Protein AF-A0AAW9EIB8-F1 (afdb_monomer_lite)

Sequence (76 aa):
NLGPASSTFLATVEESAKAYRLDVERLDANGIMARWPEISVPEDYIGLFEANSGVLHSETAIKTWIDLAAKAGCAQ

Secondary structure (DSSP, 8-state):
-EEETT-HHHHHHHHHHHHHT--EEEEEHHHHHHH-TT----TTEEEEEETT-----HHHHHHHHHHHHHHTT---

Foldseek 3Di:
DKDFPPDPVVVVVVVVCVVVVAPWDKAFQVRVCVVPVVDHDDRRMMDIDHPPDDDDPVVCVVVVVVVVCVVVVDDD

Organism: Klebsiella aerogenes (NCBI:txid548)

Radius of gyration: 18.71 Å; chains: 1; bounding box: 41×30×46 Å

pLDDT: mean 96.39, std 5.26, range [59.75, 98.56]

Structure (mmCIF, N/CA/C/O backbone):
data_AF-A0AAW9EIB8-F1
#
_entry.id   AF-A0AAW9EIB8-F1
#
loop_
_atom_site.group_PDB
_atom_site.id
_atom_site.type_symbol
_atom_site.label_atom_id
_atom_site.label_alt_id
_atom_site.label_comp_id
_atom_site.label_asym_id
_atom_site.label_entity_id
_atom_site.label_seq_id
_atom_site.pdbx_PDB_ins_code
_atom_site.Cartn_x
_atom_site.Cartn_y
_atom_site.Cartn_z
_atom_site.occupancy
_atom_site.B_iso_or_equiv
_atom_site.auth_seq_id
_atom_site.auth_comp_id
_atom_site.auth_asym_id
_atom_site.auth_atom_id
_atom_site.pdbx_PDB_model_num
ATOM 1 N N 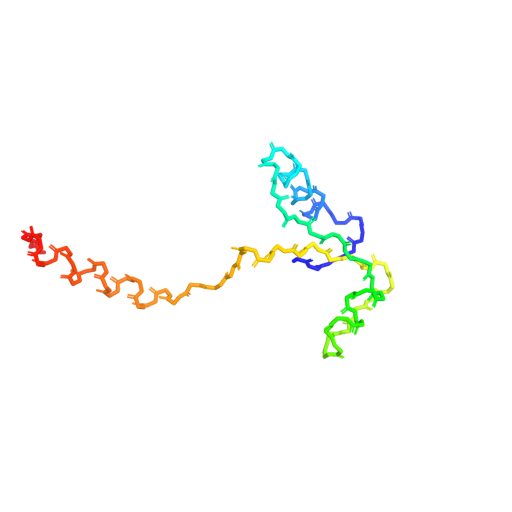. ASN A 1 1 ? -1.629 -0.669 4.863 1.00 95.75 1 ASN A N 1
ATOM 2 C CA . ASN A 1 1 ? -0.997 -0.157 6.103 1.00 95.75 1 ASN A CA 1
ATOM 3 C C . ASN A 1 1 ? -1.787 -0.633 7.315 1.00 95.75 1 ASN A C 1
ATOM 5 O O . ASN A 1 1 ? -3.004 -0.559 7.248 1.00 95.75 1 ASN A O 1
ATOM 9 N N . LEU A 1 2 ? -1.134 -1.128 8.375 1.00 97.19 2 LEU A N 1
ATOM 10 C CA . LEU A 1 2 ? -1.772 -1.638 9.606 1.00 97.19 2 LEU A CA 1
ATOM 11 C C . LEU A 1 2 ? -1.147 -0.969 10.839 1.00 97.19 2 LEU A C 1
ATOM 13 O O . LEU A 1 2 ? 0.063 -0.747 10.855 1.00 97.19 2 LEU A O 1
ATOM 17 N N . GLY A 1 3 ? -1.944 -0.657 11.861 1.00 97.81 3 GLY A N 1
ATOM 18 C CA . GLY A 1 3 ? -1.458 -0.020 13.092 1.00 97.81 3 GLY A CA 1
ATOM 19 C C . GLY A 1 3 ? -2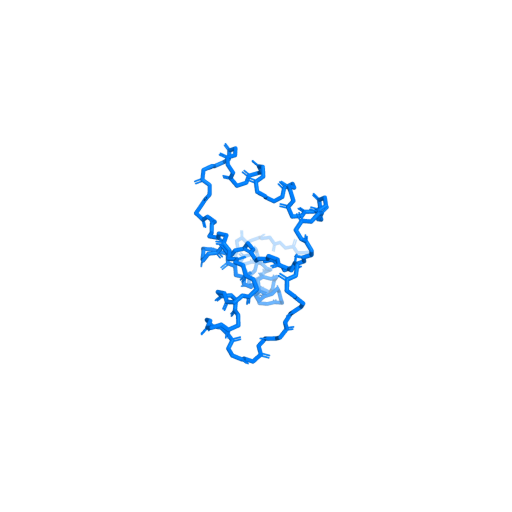.585 0.417 14.034 1.00 97.81 3 GLY A C 1
ATOM 20 O O . GLY A 1 3 ? -3.751 0.349 13.638 1.00 97.81 3 GLY A O 1
ATOM 21 N N . PRO A 1 4 ? -2.257 0.903 15.249 1.00 97.88 4 PRO A N 1
ATOM 22 C CA . PRO A 1 4 ? -3.251 1.422 16.187 1.00 97.88 4 PRO A CA 1
ATOM 23 C C . PRO A 1 4 ? -4.057 2.566 15.571 1.00 97.88 4 PRO A C 1
ATOM 25 O O . PRO A 1 4 ? -3.504 3.391 14.836 1.00 97.88 4 PRO A O 1
ATOM 28 N N . ALA A 1 5 ? -5.334 2.685 15.929 1.00 96.62 5 ALA A N 1
ATOM 29 C CA . ALA A 1 5 ? -6.201 3.762 15.448 1.00 96.62 5 ALA A CA 1
ATOM 30 C C . ALA A 1 5 ? -5.678 5.176 15.781 1.00 96.62 5 ALA A C 1
ATOM 32 O O . ALA A 1 5 ? -6.012 6.133 15.086 1.00 96.62 5 ALA A O 1
ATOM 33 N N . SER A 1 6 ? -4.841 5.307 16.816 1.00 97.31 6 SER A N 1
ATOM 34 C CA . SER A 1 6 ? -4.185 6.553 17.237 1.00 97.31 6 SER A CA 1
ATOM 35 C C . SER A 1 6 ? -2.875 6.863 16.496 1.00 97.31 6 SER A C 1
ATOM 37 O O . SER A 1 6 ? -2.214 7.854 16.804 1.00 97.31 6 SER A O 1
ATOM 39 N N . SER A 1 7 ? -2.469 6.032 15.532 1.00 98.12 7 SER A N 1
ATOM 40 C CA . SER A 1 7 ? -1.211 6.193 14.803 1.00 98.12 7 SER A CA 1
ATOM 41 C C . SER A 1 7 ? -1.194 7.462 13.948 1.00 98.12 7 SER A C 1
ATOM 43 O O . SER A 1 7 ? -1.946 7.583 12.979 1.00 98.12 7 SER A O 1
ATOM 45 N N . THR A 1 8 ? -0.253 8.368 14.235 1.00 97.31 8 THR A N 1
ATOM 46 C CA . THR A 1 8 ? -0.006 9.565 13.415 1.00 97.31 8 THR A CA 1
ATOM 47 C C . THR A 1 8 ? 0.319 9.206 11.965 1.00 97.31 8 THR A C 1
ATOM 49 O O . THR A 1 8 ? -0.143 9.880 11.052 1.00 97.31 8 THR A O 1
ATOM 52 N N . PHE A 1 9 ? 1.058 8.115 11.733 1.00 97.62 9 PHE A N 1
ATOM 53 C CA . PHE A 1 9 ? 1.382 7.653 10.380 1.00 97.62 9 PHE A CA 1
ATOM 54 C C . PHE A 1 9 ? 0.120 7.310 9.581 1.00 97.62 9 PHE A C 1
ATOM 56 O O . PHE A 1 9 ? -0.037 7.760 8.448 1.00 97.62 9 PHE A O 1
ATOM 63 N N . LEU A 1 10 ? -0.806 6.552 10.177 1.00 97.62 10 LEU A N 1
ATOM 64 C CA . LEU A 1 10 ? -2.051 6.182 9.503 1.00 97.62 10 LEU A CA 1
ATOM 65 C C . LEU A 1 10 ? -2.960 7.393 9.288 1.00 97.62 10 LEU A C 1
ATOM 67 O O . LEU A 1 10 ? -3.568 7.498 8.227 1.00 97.62 10 LEU A O 1
ATOM 71 N N . ALA A 1 11 ? -2.990 8.337 10.233 1.00 97.44 11 ALA A N 1
ATOM 72 C CA . ALA A 1 11 ? -3.709 9.594 10.052 1.00 97.44 11 ALA A CA 1
ATOM 73 C C . ALA A 1 11 ? -3.200 10.370 8.821 1.00 97.44 11 ALA A C 1
ATOM 75 O O . ALA A 1 11 ? -4.003 10.827 8.010 1.00 97.44 11 ALA A O 1
ATOM 76 N N . THR A 1 12 ? -1.878 10.447 8.623 1.00 97.50 12 THR A N 1
ATOM 77 C CA . THR A 1 12 ? -1.281 11.091 7.440 1.00 97.50 12 THR A CA 1
ATOM 78 C C . THR A 1 12 ? -1.613 10.359 6.136 1.00 97.50 12 THR A C 1
ATOM 80 O O . THR A 1 12 ? -1.853 11.006 5.113 1.00 97.50 12 THR A O 1
ATOM 83 N N . VAL A 1 13 ? -1.660 9.022 6.152 1.00 96.81 13 VAL A N 1
ATOM 84 C CA . VAL A 1 13 ? -2.079 8.226 4.984 1.00 96.81 13 VAL A CA 1
ATOM 85 C C . VAL A 1 13 ? -3.536 8.525 4.622 1.00 96.81 13 VAL A C 1
ATOM 87 O O . VAL A 1 13 ? -3.819 8.815 3.462 1.00 96.81 13 VAL A O 1
ATOM 90 N N . GLU A 1 14 ? -4.458 8.534 5.592 1.00 95.81 14 GLU A N 1
ATOM 91 C CA . GLU A 1 14 ? -5.869 8.869 5.334 1.00 95.81 14 GLU A CA 1
ATOM 92 C C . GLU A 1 14 ? -6.061 10.301 4.839 1.00 95.81 14 GLU A C 1
ATOM 94 O O . GLU A 1 14 ? -6.885 10.547 3.957 1.00 95.81 14 GLU A O 1
ATOM 99 N N . GLU A 1 15 ? -5.328 11.257 5.409 1.00 97.31 15 GLU A N 1
ATOM 100 C CA . GLU A 1 15 ? -5.380 12.653 4.982 1.00 97.31 15 GLU A CA 1
ATOM 101 C C . GLU A 1 15 ? -4.913 12.800 3.530 1.00 97.31 15 GLU A C 1
ATOM 103 O O . GLU A 1 15 ? -5.600 13.419 2.715 1.00 97.31 15 GLU A O 1
ATOM 108 N N . SER A 1 16 ? -3.802 12.150 3.177 1.00 97.31 16 SER A N 1
ATOM 109 C CA . SER A 1 16 ? -3.276 12.142 1.810 1.00 97.31 16 SER A CA 1
ATOM 110 C C . SER A 1 16 ? -4.249 11.469 0.840 1.00 97.31 16 SER A C 1
ATOM 112 O O . SER A 1 16 ? -4.558 12.023 -0.215 1.00 97.31 16 SER A O 1
ATOM 114 N N . ALA A 1 17 ? -4.798 10.312 1.215 1.00 96.62 17 ALA A N 1
ATOM 115 C CA . ALA A 1 17 ? -5.793 9.604 0.419 1.00 96.62 17 ALA A CA 1
ATOM 116 C C . ALA A 1 17 ? -7.009 10.486 0.107 1.00 96.62 17 ALA A C 1
ATOM 118 O O . ALA A 1 17 ? -7.433 10.571 -1.046 1.00 96.62 17 ALA A O 1
ATOM 119 N N . LYS A 1 18 ? -7.522 11.215 1.105 1.00 96.25 18 LYS A N 1
ATOM 120 C CA . LYS A 1 18 ? -8.624 12.172 0.922 1.00 96.25 18 LYS A CA 1
ATOM 121 C C . LYS A 1 18 ? -8.224 13.330 0.010 1.00 96.25 18 LYS A C 1
ATOM 123 O O . LYS A 1 18 ? -8.976 13.655 -0.909 1.00 96.25 18 LYS A O 1
ATOM 128 N N . ALA A 1 19 ? -7.051 13.927 0.228 1.00 98.12 19 ALA A N 1
ATOM 129 C CA . ALA A 1 19 ? -6.568 15.068 -0.551 1.00 98.12 19 ALA A CA 1
ATOM 130 C C . ALA A 1 19 ? -6.431 14.743 -2.048 1.00 98.12 19 ALA A C 1
ATOM 132 O O . ALA A 1 19 ? -6.786 15.560 -2.900 1.00 98.12 19 ALA A O 1
ATOM 133 N N . TYR A 1 20 ? -5.976 13.530 -2.367 1.00 97.06 20 TYR A N 1
ATOM 134 C CA . TYR A 1 20 ? -5.758 13.081 -3.743 1.00 97.06 20 TYR A CA 1
ATOM 135 C C . TYR A 1 20 ? -6.890 12.210 -4.305 1.00 97.06 20 TYR A C 1
ATOM 137 O O . TYR A 1 20 ? -6.798 11.774 -5.452 1.00 97.06 20 TYR A O 1
ATOM 145 N N . ARG A 1 21 ? -7.980 12.010 -3.547 1.00 96.50 21 ARG A N 1
ATOM 146 C CA . ARG A 1 21 ? -9.122 11.149 -3.913 1.00 96.50 21 ARG A CA 1
ATOM 147 C C . ARG A 1 21 ? -8.678 9.735 -4.310 1.00 96.50 21 ARG A C 1
ATOM 149 O O . ARG A 1 21 ? -9.124 9.201 -5.324 1.00 96.50 21 ARG A O 1
ATOM 156 N N . LEU A 1 22 ? -7.767 9.165 -3.527 1.00 96.69 22 LEU A N 1
ATOM 157 C CA . LEU A 1 22 ? -7.310 7.792 -3.705 1.00 96.69 22 LEU A CA 1
ATOM 158 C C . LEU A 1 22 ? -8.371 6.814 -3.194 1.00 96.69 22 LEU A C 1
ATOM 160 O O . LEU A 1 22 ? -9.054 7.082 -2.204 1.00 96.69 22 LEU A O 1
ATOM 164 N N . ASP A 1 23 ? -8.477 5.673 -3.868 1.00 95.94 23 ASP A N 1
ATOM 165 C CA . ASP A 1 23 ? -9.364 4.577 -3.483 1.00 95.94 23 ASP A CA 1
ATOM 166 C C . ASP A 1 23 ? -8.729 3.769 -2.346 1.00 95.94 23 ASP A C 1
ATOM 168 O O . ASP A 1 23 ? -7.978 2.814 -2.569 1.00 95.94 23 ASP A O 1
ATOM 172 N N . VAL A 1 24 ? -8.956 4.244 -1.120 1.00 97.12 24 VAL A N 1
ATOM 173 C CA . VAL A 1 24 ? -8.426 3.647 0.107 1.00 97.12 24 VAL A CA 1
ATOM 174 C C . VAL A 1 24 ? -9.574 3.155 0.968 1.00 97.12 24 VAL A C 1
ATOM 176 O O . VAL A 1 24 ? -10.433 3.926 1.396 1.00 97.12 24 VAL A O 1
ATOM 179 N N . GLU A 1 25 ? -9.555 1.864 1.267 1.00 97.69 25 GLU A N 1
ATOM 180 C CA . GLU A 1 25 ? -10.529 1.223 2.134 1.00 97.69 25 GLU A CA 1
ATOM 181 C C . GLU A 1 25 ? -10.009 1.182 3.571 1.00 97.69 25 GLU A C 1
ATOM 183 O O . GLU A 1 25 ? -8.926 0.657 3.847 1.00 97.69 25 GLU A O 1
ATOM 188 N N . ARG A 1 26 ? -10.801 1.721 4.503 1.00 97.69 26 ARG A N 1
ATOM 189 C CA . ARG A 1 26 ? -10.543 1.602 5.939 1.00 97.69 26 ARG A CA 1
ATOM 190 C C . ARG A 1 26 ? -11.226 0.350 6.486 1.00 97.69 26 ARG A C 1
ATOM 192 O O . ARG A 1 26 ? -12.440 0.213 6.377 1.00 97.69 26 ARG A O 1
ATOM 199 N N . LEU A 1 27 ? -10.451 -0.512 7.132 1.00 98.38 27 LEU A N 1
ATOM 200 C CA . LEU A 1 27 ? -10.903 -1.730 7.802 1.00 98.38 27 LEU A CA 1
ATOM 201 C C . LEU A 1 27 ? -10.603 -1.635 9.301 1.00 98.38 27 LEU A C 1
ATOM 203 O O . LEU A 1 27 ? -9.570 -1.090 9.693 1.00 98.38 27 LEU A O 1
ATOM 207 N N . ASP A 1 28 ? -11.487 -2.168 10.138 1.00 98.38 28 ASP A N 1
ATOM 208 C CA . ASP A 1 28 ? -11.195 -2.418 11.552 1.00 98.38 28 ASP A CA 1
ATOM 209 C C . ASP A 1 28 ? -10.503 -3.781 11.734 1.00 98.38 28 ASP A C 1
ATOM 211 O O . ASP A 1 28 ? -10.332 -4.540 10.774 1.00 98.38 28 ASP A O 1
ATOM 215 N N . ALA A 1 29 ? -10.086 -4.097 12.962 1.00 98.31 29 ALA A N 1
ATOM 216 C CA . ALA A 1 29 ? -9.411 -5.353 13.283 1.00 98.31 29 ALA A CA 1
ATOM 217 C C . ALA A 1 29 ? -10.187 -6.593 12.795 1.00 98.31 29 ALA A C 1
ATOM 219 O O . ALA A 1 29 ? -9.600 -7.499 12.201 1.00 98.31 29 ALA A O 1
ATOM 220 N N . ASN A 1 30 ? -11.511 -6.615 12.975 1.00 98.38 30 ASN A N 1
ATOM 221 C CA . ASN A 1 30 ? -12.353 -7.729 12.542 1.00 98.38 30 ASN A CA 1
ATOM 222 C C . ASN A 1 30 ? -12.413 -7.838 11.013 1.00 98.38 30 ASN A C 1
ATOM 224 O O . ASN A 1 30 ? -12.277 -8.933 10.472 1.00 98.38 30 ASN A O 1
ATOM 228 N N . GLY A 1 31 ? -12.569 -6.717 10.308 1.00 98.50 31 GLY A N 1
ATOM 229 C CA . GLY A 1 31 ? -12.575 -6.661 8.849 1.00 98.50 31 GLY A CA 1
ATOM 230 C C . GLY A 1 31 ? -11.243 -7.095 8.238 1.00 98.50 31 GLY A C 1
ATOM 231 O O . GLY A 1 31 ? -11.237 -7.805 7.232 1.00 98.50 31 GLY A O 1
ATOM 232 N N . ILE A 1 32 ? -10.120 -6.736 8.871 1.00 98.44 32 ILE A N 1
ATOM 233 C CA . ILE A 1 32 ? -8.785 -7.207 8.478 1.00 98.44 32 ILE A CA 1
ATOM 234 C C . ILE A 1 32 ? -8.703 -8.729 8.612 1.00 98.44 32 ILE A C 1
ATOM 236 O O . ILE A 1 32 ? -8.399 -9.403 7.631 1.00 98.44 32 ILE A O 1
ATOM 240 N N . MET A 1 33 ? -8.992 -9.269 9.801 1.00 98.44 33 MET A N 1
ATOM 241 C CA . MET A 1 33 ? -8.834 -10.702 10.085 1.00 98.44 33 MET A CA 1
ATOM 242 C C . MET A 1 33 ? -9.839 -11.572 9.316 1.00 98.44 33 MET A C 1
ATOM 244 O O . MET A 1 33 ? -9.533 -12.707 8.965 1.00 98.44 33 MET A O 1
ATOM 248 N N . ALA A 1 34 ? -11.027 -11.047 8.998 1.00 98.44 34 ALA A N 1
ATOM 249 C CA . ALA A 1 34 ? -11.989 -11.731 8.138 1.00 98.44 34 ALA A CA 1
ATOM 250 C C . ALA A 1 34 ? -11.515 -11.810 6.678 1.00 98.44 34 ALA A C 1
ATOM 252 O O . ALA A 1 34 ? -11.784 -12.797 5.994 1.00 98.44 34 ALA A O 1
ATOM 253 N N . ARG A 1 35 ? -10.829 -10.770 6.187 1.00 98.38 35 ARG A N 1
ATOM 254 C CA . ARG A 1 35 ? -10.345 -10.710 4.803 1.00 98.38 35 ARG A CA 1
ATOM 255 C C . ARG A 1 35 ? -9.031 -11.460 4.599 1.00 98.38 35 ARG A C 1
ATOM 257 O O . ARG A 1 35 ? -8.856 -12.082 3.555 1.00 98.38 35 ARG A O 1
ATOM 264 N N . TRP A 1 36 ? -8.135 -11.402 5.579 1.00 98.25 36 TRP A N 1
ATOM 265 C CA . TRP A 1 36 ? -6.844 -12.089 5.575 1.00 98.25 36 TRP A CA 1
ATOM 266 C C . TRP A 1 36 ? -6.704 -12.923 6.854 1.00 98.25 36 TRP A C 1
ATOM 268 O O . TRP A 1 36 ? -6.160 -12.426 7.842 1.00 98.25 36 TRP A O 1
ATOM 278 N N . PRO A 1 37 ? -7.191 -14.178 6.855 1.00 97.44 37 PRO A N 1
ATOM 279 C CA . PRO A 1 37 ? -7.201 -15.041 8.040 1.00 97.44 37 PRO A CA 1
ATOM 280 C C . PRO A 1 37 ? -5.816 -15.347 8.626 1.00 97.44 37 PRO A C 1
ATOM 282 O O . PRO A 1 37 ? -5.702 -15.732 9.786 1.00 97.44 37 PRO A O 1
ATOM 285 N N . GLU A 1 38 ? -4.754 -15.187 7.835 1.00 98.25 38 GLU A N 1
ATOM 286 C CA . GLU A 1 38 ? -3.365 -15.381 8.253 1.00 98.25 38 GLU A CA 1
ATOM 287 C C . GLU A 1 38 ? -2.805 -14.177 9.030 1.00 98.25 38 GLU A C 1
ATOM 289 O O . GLU A 1 38 ? -1.735 -14.272 9.636 1.00 98.25 38 GLU A O 1
ATOM 294 N N . ILE A 1 39 ? -3.506 -13.040 9.012 1.00 98.00 39 ILE A N 1
ATOM 295 C CA . ILE A 1 39 ? -3.135 -11.825 9.736 1.00 98.00 39 ILE A CA 1
ATOM 296 C C . ILE A 1 39 ? -3.892 -11.795 11.064 1.00 98.00 39 ILE A C 1
ATOM 298 O O . ILE A 1 39 ? -5.107 -11.946 11.103 1.00 98.00 39 ILE A O 1
ATOM 302 N N . SER A 1 40 ? -3.175 -11.534 12.158 1.00 98.12 40 SER A N 1
ATOM 303 C CA . SER A 1 40 ? -3.746 -11.315 13.489 1.00 98.12 40 SER A CA 1
ATOM 304 C C . SER A 1 40 ? -3.276 -9.966 14.023 1.00 98.12 40 SER A C 1
ATOM 306 O O . SER A 1 40 ? -2.081 -9.665 13.985 1.00 98.12 40 SER A O 1
ATOM 308 N N . VAL A 1 41 ? -4.214 -9.139 14.487 1.00 98.00 41 VAL A N 1
ATOM 309 C CA . VAL A 1 41 ? -3.944 -7.792 15.007 1.00 98.00 41 VAL A CA 1
ATOM 310 C C . VAL A 1 41 ? -4.721 -7.542 16.305 1.00 98.00 41 VAL A C 1
ATOM 312 O O . VAL A 1 41 ? -5.770 -8.156 16.507 1.00 98.00 41 VAL A O 1
ATOM 315 N N . PRO A 1 42 ? -4.239 -6.647 17.187 1.00 98.25 42 PRO A N 1
ATOM 316 C CA . PRO A 1 42 ? -5.009 -6.174 18.336 1.00 98.25 42 PRO A CA 1
ATOM 317 C C . PRO A 1 42 ? -6.342 -5.520 17.937 1.00 98.25 42 PRO A C 1
ATOM 319 O O . PRO A 1 42 ? -6.487 -5.012 16.829 1.00 98.25 42 PRO A O 1
ATOM 322 N N . GLU A 1 43 ? -7.308 -5.487 18.855 1.00 98.06 43 GLU A N 1
ATOM 323 C CA . GLU A 1 43 ? -8.652 -4.941 18.600 1.00 98.06 43 GLU A CA 1
ATOM 324 C C . GLU A 1 43 ? -8.648 -3.440 18.259 1.00 98.06 43 GLU A C 1
ATOM 326 O O . GLU A 1 43 ? -9.483 -2.974 17.488 1.00 98.06 43 GLU A O 1
ATOM 331 N N . ASP A 1 44 ? -7.681 -2.680 18.780 1.00 98.00 44 ASP A N 1
ATOM 332 C CA . ASP A 1 44 ? -7.539 -1.241 18.534 1.00 98.00 44 ASP A C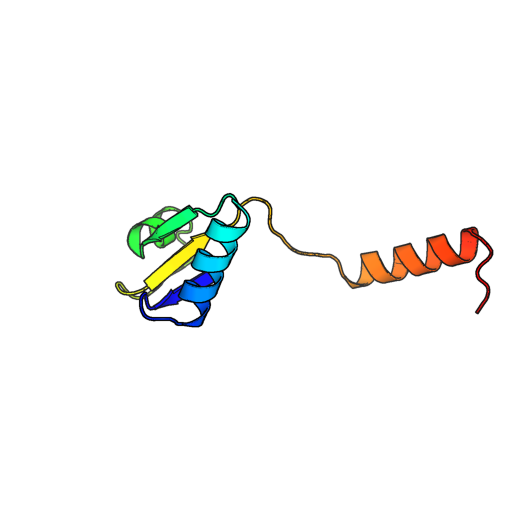A 1
ATOM 333 C C . ASP A 1 44 ? -6.836 -0.907 17.205 1.00 98.00 44 ASP A C 1
ATOM 335 O O . ASP A 1 44 ? -6.584 0.268 16.909 1.00 98.00 44 ASP A O 1
ATOM 339 N N . TYR A 1 45 ? -6.511 -1.919 16.393 1.00 98.44 45 TYR A N 1
ATOM 340 C CA . TYR A 1 45 ? -5.887 -1.719 15.092 1.00 98.44 45 TYR A CA 1
ATOM 341 C C . TYR A 1 45 ? -6.899 -1.413 13.996 1.00 98.44 45 TYR A C 1
ATOM 343 O O . TYR A 1 45 ? -8.035 -1.887 13.968 1.00 98.44 45 TYR A O 1
ATOM 351 N N . ILE A 1 46 ? -6.411 -0.649 13.028 1.00 98.56 46 ILE A N 1
ATOM 352 C CA . ILE A 1 46 ? -7.088 -0.364 11.772 1.00 98.56 46 ILE A CA 1
ATOM 353 C C . ILE A 1 46 ? -6.169 -0.700 10.602 1.00 98.56 46 ILE A C 1
ATOM 355 O O . ILE A 1 46 ? -4.940 -0.764 10.729 1.00 98.56 46 ILE A O 1
ATOM 359 N N . GLY A 1 47 ? -6.783 -0.876 9.440 1.00 98.12 47 GLY A N 1
ATOM 360 C CA . GLY A 1 47 ? -6.116 -1.108 8.175 1.00 98.12 47 GLY A CA 1
ATOM 361 C C . GLY A 1 47 ? -6.535 -0.073 7.154 1.00 98.12 47 GLY A C 1
ATOM 362 O O . GLY A 1 47 ? -7.717 0.216 7.018 1.00 98.12 47 GLY A O 1
ATOM 363 N N . LEU A 1 48 ? -5.562 0.467 6.430 1.00 98.12 48 LEU A N 1
ATOM 364 C CA . LEU A 1 48 ? -5.782 1.288 5.242 1.00 98.12 48 LEU A CA 1
ATOM 365 C C . LEU A 1 48 ? -5.288 0.488 4.045 1.00 98.12 48 LEU A C 1
ATOM 367 O O . LEU A 1 48 ? -4.078 0.250 3.914 1.00 98.12 48 LEU A O 1
ATOM 371 N N . PHE A 1 49 ? -6.224 -0.002 3.241 1.00 97.88 49 PHE A N 1
ATOM 372 C CA . PHE A 1 49 ? -5.963 -0.866 2.101 1.00 97.88 49 PHE A CA 1
ATOM 373 C C . PHE A 1 49 ? -6.106 -0.090 0.793 1.00 97.88 49 PHE A C 1
ATOM 375 O O . PHE A 1 49 ? -7.130 0.536 0.546 1.00 97.88 49 PHE A O 1
ATOM 382 N N . GLU A 1 50 ? -5.073 -0.152 -0.043 1.00 96.06 50 GLU A N 1
ATOM 383 C CA . GLU A 1 50 ? -5.008 0.540 -1.330 1.00 96.06 50 GLU A CA 1
ATOM 384 C C . GLU A 1 50 ? -4.864 -0.509 -2.435 1.00 96.06 50 GLU A C 1
ATOM 386 O O . GLU A 1 50 ? -3.763 -0.997 -2.694 1.00 96.06 50 GLU A O 1
ATOM 391 N N . ALA A 1 51 ? -5.972 -0.892 -3.072 1.00 95.31 51 ALA A N 1
ATOM 392 C CA . ALA A 1 51 ? -5.990 -2.010 -4.023 1.00 95.31 51 ALA A CA 1
ATOM 393 C C . ALA A 1 51 ? -5.145 -1.758 -5.287 1.00 95.31 51 ALA A C 1
ATOM 395 O O . ALA A 1 51 ? -4.660 -2.701 -5.905 1.00 95.31 51 ALA A O 1
ATOM 396 N N . ASN A 1 52 ? -4.964 -0.486 -5.655 1.00 96.00 52 ASN A N 1
ATOM 397 C CA . ASN A 1 52 ? -4.191 -0.070 -6.829 1.00 96.00 52 ASN A CA 1
ATOM 398 C C . ASN A 1 52 ? -2.686 0.094 -6.546 1.00 96.00 52 ASN A C 1
ATOM 400 O O . ASN A 1 52 ? -1.915 0.376 -7.463 1.00 96.00 52 ASN A O 1
ATOM 404 N N . SER A 1 53 ? -2.270 -0.065 -5.289 1.00 94.88 53 SER A N 1
ATOM 405 C CA . SER A 1 53 ? -0.861 -0.104 -4.898 1.00 94.88 53 SER A CA 1
ATOM 406 C C . SER A 1 53 ? -0.291 -1.515 -5.095 1.00 94.88 53 SER A C 1
ATOM 408 O O . SER A 1 53 ? -0.987 -2.445 -5.501 1.00 94.88 53 SER A O 1
ATOM 410 N N . GLY A 1 54 ? 1.001 -1.709 -4.837 1.00 95.56 54 GLY A N 1
ATOM 411 C CA . GLY A 1 54 ? 1.606 -3.024 -5.016 1.00 95.56 54 GLY A CA 1
ATOM 412 C C . GLY A 1 54 ? 3.103 -3.055 -4.760 1.00 95.56 54 GLY A C 1
ATOM 413 O O . GLY A 1 54 ? 3.658 -2.198 -4.075 1.00 95.56 54 GLY A O 1
ATOM 414 N N . VAL A 1 55 ? 3.751 -4.071 -5.324 1.00 97.44 55 VAL A N 1
ATOM 415 C CA . VAL A 1 55 ? 5.192 -4.309 -5.199 1.00 97.44 55 VAL A CA 1
ATOM 416 C C . VAL A 1 55 ? 5.895 -4.095 -6.537 1.00 97.44 55 VAL A C 1
ATOM 418 O O . VAL A 1 55 ? 5.326 -4.337 -7.599 1.00 97.44 55 VAL A O 1
ATOM 421 N N . LEU A 1 56 ? 7.156 -3.662 -6.484 1.00 97.56 56 LEU A N 1
ATOM 422 C CA . LEU A 1 56 ? 8.012 -3.503 -7.658 1.00 97.56 56 LEU A CA 1
ATOM 423 C C . LEU A 1 56 ? 9.129 -4.548 -7.645 1.00 97.56 56 LEU A C 1
ATOM 425 O O . LEU A 1 56 ? 9.814 -4.724 -6.639 1.00 97.56 56 LEU A O 1
ATOM 429 N N . HIS A 1 57 ? 9.372 -5.180 -8.793 1.00 97.81 57 HIS A N 1
ATOM 430 C CA . HIS A 1 57 ? 10.553 -6.016 -9.016 1.00 97.81 57 HIS A CA 1
ATOM 431 C C . HIS A 1 57 ? 11.762 -5.114 -9.298 1.00 97.81 57 HIS A C 1
ATOM 433 O O . HIS A 1 57 ? 12.135 -4.900 -10.452 1.00 97.81 57 HIS A O 1
ATOM 439 N N . SER A 1 58 ? 12.344 -4.544 -8.242 1.00 97.81 58 SER A N 1
ATOM 440 C CA . SER A 1 58 ? 13.365 -3.488 -8.316 1.00 97.81 58 SER A CA 1
ATOM 441 C C . SER A 1 58 ? 14.566 -3.853 -9.196 1.00 97.81 58 SER A C 1
ATOM 443 O O . SER A 1 58 ? 14.920 -3.086 -10.089 1.00 97.81 58 SER A O 1
ATOM 445 N N . GLU A 1 59 ? 15.145 -5.042 -9.024 1.00 98.06 59 GLU A N 1
ATOM 446 C CA . GLU A 1 59 ? 16.276 -5.508 -9.843 1.00 98.06 59 GLU A CA 1
ATOM 447 C C . GLU A 1 59 ? 15.911 -5.621 -11.327 1.00 98.06 59 GLU A C 1
ATOM 449 O O . GLU A 1 59 ? 16.682 -5.226 -12.203 1.00 98.06 59 GLU A O 1
ATOM 454 N N . THR A 1 60 ? 14.702 -6.111 -11.620 1.00 98.38 60 THR A N 1
ATOM 455 C CA . THR A 1 60 ? 14.202 -6.208 -12.997 1.00 98.38 60 THR A CA 1
ATOM 456 C C . THR A 1 60 ? 13.984 -4.822 -13.590 1.00 98.38 60 THR A C 1
ATOM 458 O O . THR A 1 60 ? 14.362 -4.593 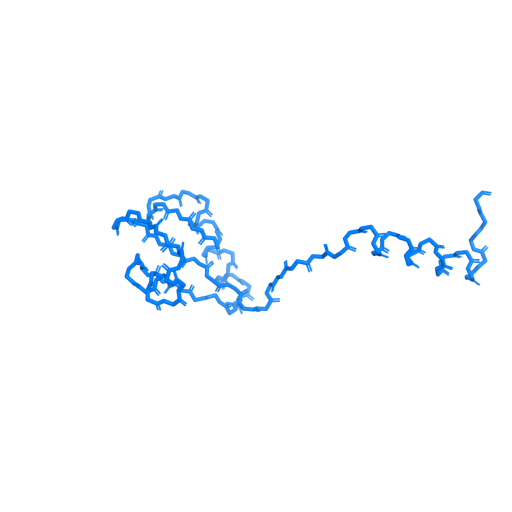-14.737 1.00 98.38 60 THR A O 1
ATOM 461 N N . ALA A 1 61 ? 13.423 -3.888 -12.819 1.00 98.25 61 ALA A N 1
ATOM 462 C CA . ALA A 1 61 ? 13.205 -2.516 -13.261 1.00 98.25 61 ALA A CA 1
ATOM 463 C C . ALA A 1 61 ? 14.531 -1.832 -13.628 1.00 98.25 61 ALA A C 1
ATOM 465 O O . ALA A 1 61 ? 14.653 -1.297 -14.729 1.00 98.25 61 ALA A O 1
ATOM 466 N N . ILE A 1 62 ? 15.542 -1.930 -12.755 1.00 98.06 62 ILE A N 1
ATOM 467 C CA . ILE A 1 62 ? 16.877 -1.356 -12.982 1.00 98.06 62 ILE A CA 1
ATOM 468 C C . ILE A 1 62 ? 17.534 -1.983 -14.213 1.00 98.06 62 ILE A C 1
ATOM 470 O O . ILE A 1 62 ? 17.954 -1.260 -15.115 1.00 98.06 62 ILE A O 1
ATOM 474 N N . LYS A 1 63 ? 17.585 -3.319 -14.285 1.00 98.00 63 LYS A N 1
ATOM 475 C CA . LYS A 1 63 ? 18.175 -4.030 -15.427 1.00 98.00 63 LYS A CA 1
ATOM 476 C C . LYS A 1 63 ? 17.517 -3.620 -16.744 1.00 98.00 63 LYS A C 1
ATOM 478 O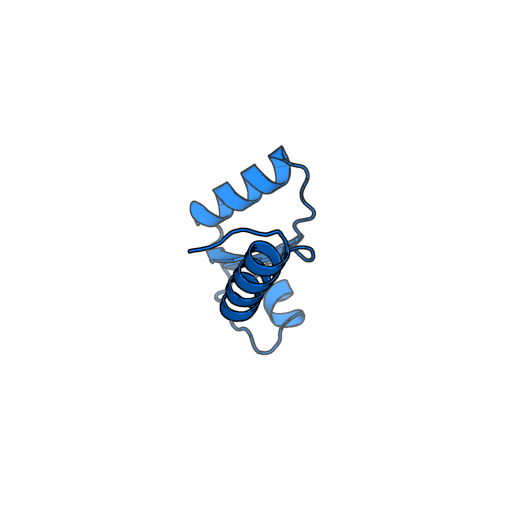 O . LYS A 1 63 ? 18.201 -3.284 -17.703 1.00 98.00 63 LYS A O 1
ATOM 483 N N . THR A 1 64 ? 16.187 -3.609 -16.769 1.00 97.62 64 THR A N 1
ATOM 484 C CA . THR A 1 64 ? 15.418 -3.250 -17.966 1.00 97.62 64 THR A CA 1
ATOM 485 C C . THR A 1 64 ? 15.709 -1.816 -18.397 1.00 97.62 64 THR A C 1
ATOM 487 O O . THR A 1 64 ? 15.873 -1.555 -19.586 1.00 97.62 64 THR A O 1
ATOM 490 N N . TRP A 1 65 ? 15.806 -0.885 -17.446 1.00 97.19 65 TRP A N 1
ATOM 491 C CA . TRP A 1 65 ? 16.168 0.499 -17.742 1.00 97.19 65 TRP A CA 1
ATOM 492 C C . TRP A 1 65 ? 17.571 0.630 -18.336 1.00 97.19 65 TRP A C 1
ATOM 494 O O . TRP A 1 65 ? 17.725 1.326 -19.336 1.00 97.19 65 TRP A O 1
ATOM 504 N N . ILE A 1 66 ? 18.567 -0.067 -17.781 1.00 96.81 66 ILE A N 1
ATOM 505 C CA . ILE A 1 66 ? 19.933 -0.093 -18.330 1.00 96.81 66 ILE A CA 1
ATOM 506 C C . ILE A 1 66 ? 19.921 -0.635 -19.765 1.00 96.81 66 ILE A C 1
ATOM 508 O O . ILE A 1 66 ? 20.466 -0.001 -20.669 1.00 96.81 66 ILE A O 1
ATOM 512 N N . ASP A 1 67 ? 19.244 -1.761 -19.998 1.00 96.69 67 ASP A N 1
ATOM 513 C CA . ASP A 1 67 ? 19.170 -2.396 -21.318 1.00 96.69 67 ASP A CA 1
ATOM 514 C C . ASP A 1 67 ? 18.501 -1.484 -22.362 1.00 96.69 67 ASP A C 1
ATOM 516 O O . ASP A 1 67 ? 18.935 -1.418 -23.515 1.00 96.69 67 ASP A O 1
ATOM 520 N N . LEU A 1 68 ? 17.430 -0.779 -21.981 1.00 97.38 68 LEU A N 1
ATOM 521 C CA . LEU A 1 68 ? 16.743 0.172 -22.858 1.00 97.38 68 LEU A CA 1
ATOM 522 C C . LEU A 1 68 ? 17.599 1.410 -23.138 1.00 97.38 68 LEU A C 1
ATOM 524 O O . LEU A 1 68 ? 17.660 1.847 -24.287 1.00 97.38 68 LEU A O 1
ATOM 528 N N . ALA A 1 69 ? 18.286 1.945 -22.127 1.00 97.25 69 ALA A N 1
ATOM 529 C CA . ALA A 1 69 ? 19.187 3.080 -22.292 1.00 97.25 69 ALA A CA 1
ATOM 530 C C . ALA A 1 69 ? 20.343 2.740 -23.245 1.00 97.25 69 ALA A C 1
ATOM 532 O O . ALA A 1 69 ? 20.609 3.500 -24.178 1.00 97.25 69 ALA A O 1
ATOM 533 N N . ALA A 1 70 ? 20.962 1.567 -23.080 1.00 95.50 70 ALA A N 1
ATOM 534 C CA . ALA A 1 70 ? 22.019 1.085 -23.965 1.00 95.50 70 ALA A CA 1
ATOM 535 C C . ALA A 1 70 ? 21.538 0.974 -25.422 1.00 95.50 70 ALA A C 1
ATOM 537 O O . ALA A 1 70 ? 22.195 1.459 -26.344 1.00 95.50 70 ALA A O 1
ATOM 538 N N . LYS A 1 71 ? 20.344 0.407 -25.643 1.00 95.69 71 LYS A N 1
ATOM 539 C CA . LYS A 1 71 ? 19.726 0.316 -26.981 1.00 95.69 71 LYS A CA 1
ATOM 540 C C . LYS A 1 71 ? 19.404 1.681 -27.588 1.00 95.69 71 LYS A C 1
ATOM 542 O O . LYS A 1 71 ? 19.451 1.822 -28.806 1.00 95.69 71 LYS A O 1
ATOM 547 N N . ALA A 1 72 ? 19.087 2.671 -26.760 1.00 96.25 72 ALA A N 1
ATOM 548 C CA . ALA A 1 72 ? 18.832 4.042 -27.190 1.00 96.25 72 ALA A CA 1
ATOM 549 C C . ALA A 1 72 ? 20.119 4.841 -27.486 1.00 96.25 72 ALA A C 1
ATOM 551 O O . ALA A 1 72 ? 20.038 6.024 -27.810 1.00 96.25 72 ALA A O 1
ATOM 552 N N . GLY A 1 73 ? 21.298 4.215 -27.394 1.00 92.62 73 GLY A N 1
ATOM 553 C CA . GLY A 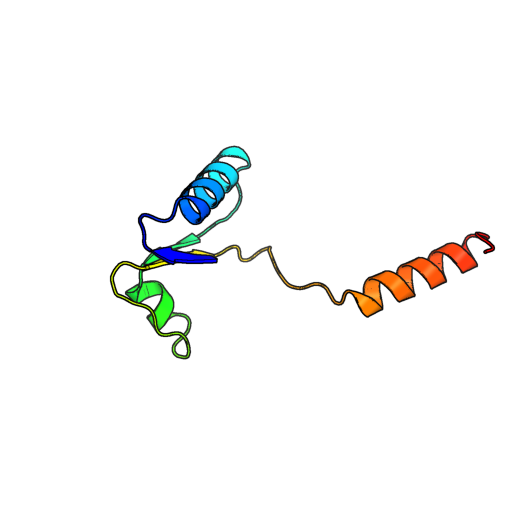1 73 ? 22.584 4.848 -27.686 1.00 92.62 73 GLY A CA 1
ATOM 554 C C . GLY A 1 73 ? 23.227 5.544 -26.487 1.00 92.62 73 GLY A C 1
ATOM 555 O O . GLY A 1 73 ? 24.215 6.254 -26.663 1.00 92.62 73 GLY A O 1
ATOM 556 N N . CYS A 1 74 ? 22.705 5.348 -25.272 1.00 85.12 74 CYS A N 1
ATOM 557 C CA . CYS A 1 74 ? 23.416 5.741 -24.062 1.00 85.12 74 CYS A CA 1
ATOM 558 C C . CYS A 1 74 ? 24.602 4.786 -23.862 1.00 85.12 74 CYS A C 1
ATOM 560 O O . CYS A 1 74 ? 24.406 3.590 -23.651 1.00 85.12 74 CYS A O 1
ATOM 562 N N . ALA A 1 75 ? 25.827 5.301 -23.958 1.00 74.38 75 ALA A N 1
ATOM 563 C CA . ALA A 1 75 ? 27.042 4.562 -23.634 1.00 74.38 75 ALA A CA 1
ATOM 564 C C . ALA A 1 75 ? 27.561 5.011 -22.261 1.00 74.38 75 ALA A C 1
ATOM 566 O O . ALA A 1 75 ? 27.504 6.202 -21.946 1.00 74.38 75 ALA A O 1
ATOM 567 N N . GLN A 1 76 ? 28.021 4.045 -21.461 1.00 59.75 76 GLN A N 1
ATOM 568 C CA . GLN A 1 76 ? 28.657 4.265 -20.160 1.00 59.75 76 GLN A CA 1
ATOM 569 C C . GLN A 1 76 ? 30.126 4.662 -20.326 1.00 59.75 76 GLN A C 1
ATOM 571 O O . GLN A 1 76 ? 30.778 4.106 -21.240 1.00 59.75 76 GLN A O 1
#